Protein AF-A0A087V0R2-F1 (afdb_monomer_lite)

Secondary structure (DSSP, 8-state):
-----------GGGEEEEEEGGGS----SHHHHHHH--S-TTS-HHHHEEEEEE-SSSSS-EEEEEE----

Foldseek 3Di:
DDPPVDDDDDDPVQWDDKDAAPRFDQDPDPVVNVVLCAADPVDDQRRQKMWTWGHPDPPGIDIDIDGDHDD

pLDDT: mean 87.69, std 11.76, range [42.09, 98.19]

Radius of gyration: 14.37 Å; chains: 1; bounding box: 38×28×32 Å

Structure (mmCIF, N/CA/C/O backbone):
data_AF-A0A087V0R2-F1
#
_entry.id   AF-A0A087V0R2-F1
#
loop_
_atom_site.group_PDB
_atom_site.id
_atom_site.type_symbol
_atom_site.label_atom_id
_atom_site.label_alt_id
_atom_site.label_comp_id
_atom_site.label_asym_id
_atom_site.label_entity_id
_atom_site.label_seq_id
_atom_site.pdbx_PDB_ins_code
_atom_site.Cartn_x
_atom_site.Cartn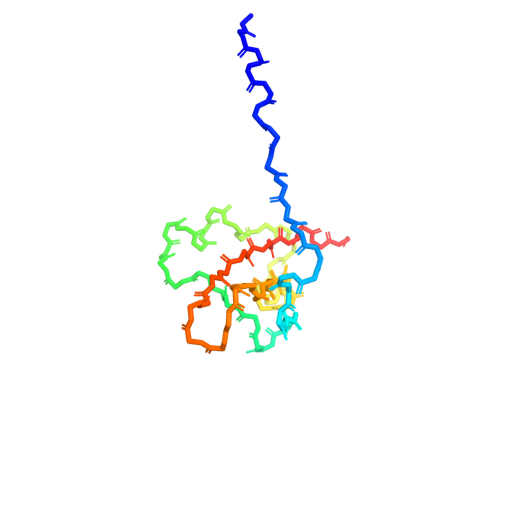_y
_atom_site.Cartn_z
_atom_site.occupancy
_atom_site.B_iso_or_equiv
_atom_site.auth_seq_id
_atom_site.auth_comp_id
_atom_site.auth_asym_id
_atom_site.auth_atom_id
_atom_site.pdbx_PDB_model_num
ATOM 1 N N . MET A 1 1 ? 23.508 19.779 10.320 1.00 42.09 1 MET A N 1
ATOM 2 C CA . MET A 1 1 ? 22.305 20.052 9.514 1.00 42.09 1 MET A CA 1
ATOM 3 C C . MET A 1 1 ? 21.227 19.139 10.040 1.00 42.09 1 MET A C 1
ATOM 5 O O . MET A 1 1 ? 21.444 17.933 10.078 1.00 42.09 1 MET A O 1
ATOM 9 N N . ASP A 1 2 ? 20.176 19.732 10.578 1.00 53.34 2 ASP A N 1
ATOM 10 C CA . ASP A 1 2 ? 19.168 19.105 11.425 1.00 53.34 2 ASP A CA 1
ATOM 11 C C . ASP A 1 2 ? 18.506 17.896 10.754 1.00 53.34 2 ASP A C 1
ATOM 13 O O . ASP A 1 2 ? 17.682 18.025 9.854 1.00 53.34 2 ASP A O 1
ATOM 17 N N . GLN A 1 3 ? 18.873 16.694 11.208 1.00 59.72 3 GLN A N 1
ATOM 18 C CA . GLN A 1 3 ? 18.074 15.494 10.986 1.00 59.72 3 GLN A CA 1
ATOM 19 C C . GLN A 1 3 ? 16.901 15.552 11.965 1.00 59.72 3 GLN A C 1
ATOM 21 O O . GLN A 1 3 ? 16.921 14.882 12.997 1.00 59.72 3 GLN A O 1
ATOM 26 N N . ASN A 1 4 ? 15.889 16.366 11.672 1.00 60.94 4 ASN A N 1
ATOM 27 C CA . ASN A 1 4 ? 14.578 16.157 12.272 1.00 60.94 4 ASN A CA 1
ATOM 28 C C . ASN A 1 4 ? 14.083 14.796 11.751 1.00 60.94 4 ASN A C 1
ATOM 30 O O . ASN A 1 4 ? 13.532 14.708 10.658 1.00 60.94 4 ASN A O 1
ATOM 34 N N . LYS A 1 5 ? 14.424 13.705 12.452 1.00 70.44 5 LYS A N 1
ATOM 35 C CA . LYS A 1 5 ? 14.025 12.340 12.086 1.00 70.44 5 LYS A CA 1
ATOM 36 C C . LYS A 1 5 ? 12.558 12.153 12.443 1.00 70.44 5 LYS A C 1
ATOM 38 O O . LYS A 1 5 ? 12.230 11.482 13.422 1.00 70.44 5 LYS A O 1
ATOM 43 N N . GLU A 1 6 ? 11.684 12.774 11.665 1.00 84.19 6 GLU A N 1
ATOM 44 C CA . GLU A 1 6 ? 10.263 12.461 11.714 1.00 84.19 6 GLU A CA 1
ATOM 45 C C . GLU A 1 6 ? 10.103 10.979 11.383 1.00 84.19 6 GLU A C 1
ATOM 47 O O . GLU A 1 6 ? 10.575 10.490 10.357 1.00 84.19 6 GLU A O 1
ATOM 52 N N . THR A 1 7 ? 9.537 10.241 12.334 1.00 88.12 7 THR A N 1
ATOM 53 C CA . THR A 1 7 ? 9.265 8.814 12.191 1.00 88.12 7 THR A CA 1
ATOM 54 C C . THR A 1 7 ? 7.767 8.657 12.038 1.00 88.12 7 THR A C 1
ATOM 56 O O . THR A 1 7 ? 7.008 9.015 12.939 1.00 88.12 7 THR A O 1
ATOM 59 N N . GLU A 1 8 ? 7.347 8.131 10.895 1.00 90.75 8 GLU A N 1
ATOM 60 C CA . GLU A 1 8 ? 5.954 7.783 10.650 1.00 90.75 8 GLU A CA 1
ATOM 61 C C . GLU A 1 8 ? 5.666 6.382 11.200 1.00 90.75 8 GLU A C 1
ATOM 63 O O . GLU A 1 8 ? 6.475 5.461 11.067 1.00 90.75 8 GLU A O 1
ATOM 68 N N . PHE A 1 9 ? 4.498 6.216 11.818 1.00 93.31 9 PHE A N 1
ATOM 69 C CA . PHE A 1 9 ? 4.048 4.947 12.381 1.00 93.31 9 PHE A CA 1
ATOM 70 C C . PHE A 1 9 ? 2.694 4.568 11.788 1.00 93.31 9 PHE A C 1
ATOM 72 O O . PHE A 1 9 ? 1.825 5.419 11.602 1.00 93.31 9 PHE A O 1
ATOM 79 N N . LEU A 1 10 ? 2.499 3.272 11.546 1.00 94.94 10 LEU A N 1
ATOM 80 C CA . LEU A 1 10 ? 1.214 2.700 11.164 1.00 94.94 10 LEU A CA 1
ATOM 81 C C . LEU A 1 10 ? 0.850 1.584 12.141 1.00 94.94 10 LEU A C 1
ATOM 83 O O . LEU A 1 10 ? 1.606 0.628 12.317 1.00 94.94 10 LEU A O 1
ATOM 87 N N . GLU A 1 11 ? -0.325 1.687 12.757 1.00 95.50 11 GLU A N 1
ATOM 88 C CA . GLU A 1 11 ? -0.850 0.622 13.604 1.00 95.50 11 GLU A CA 1
ATOM 89 C C . GLU A 1 11 ? -1.321 -0.555 12.741 1.00 95.50 11 GLU A C 1
ATOM 91 O O . GLU A 1 11 ? -2.175 -0.396 11.867 1.00 95.50 11 GLU A O 1
ATOM 96 N N . ILE A 1 12 ? -0.806 -1.758 13.001 1.00 96.38 12 ILE A N 1
ATOM 97 C CA . ILE A 1 12 ? -1.106 -2.950 12.189 1.00 96.38 12 ILE A CA 1
ATOM 98 C C . ILE A 1 12 ? -2.603 -3.305 12.231 1.00 96.38 12 ILE A C 1
ATOM 100 O O . ILE A 1 12 ? -3.157 -3.734 11.224 1.00 96.38 12 ILE A O 1
ATOM 104 N N . SER A 1 13 ? -3.285 -3.071 13.356 1.00 96.50 13 SER A N 1
ATOM 105 C CA . SER A 1 13 ? -4.729 -3.324 13.509 1.00 96.50 13 SER A CA 1
ATOM 106 C C . SER A 1 13 ? -5.600 -2.456 12.579 1.00 96.50 13 SER A C 1
ATOM 108 O O . SER A 1 13 ? -6.742 -2.812 12.266 1.00 96.50 13 SER A O 1
ATOM 110 N N . SER A 1 14 ? -5.061 -1.323 12.116 1.00 96.56 14 SER A N 1
ATOM 111 C CA . SER A 1 14 ? -5.730 -0.412 11.185 1.00 96.56 14 SER A CA 1
ATOM 112 C C . SER A 1 14 ? -5.600 -0.852 9.725 1.00 96.56 14 SER A C 1
ATOM 114 O O . SER A 1 14 ? -6.316 -0.339 8.864 1.00 96.56 14 SER A O 1
ATOM 116 N N . VAL A 1 15 ? -4.718 -1.813 9.426 1.00 97.88 15 VAL A N 1
ATOM 117 C CA . VAL A 1 15 ? -4.571 -2.377 8.081 1.00 97.88 15 VAL A CA 1
ATOM 118 C C . VAL A 1 15 ? -5.835 -3.156 7.720 1.00 97.88 15 VAL A C 1
ATOM 120 O O . VAL A 1 15 ? -6.397 -3.903 8.522 1.00 97.88 15 VAL A O 1
ATOM 123 N N . ARG A 1 16 ? -6.305 -2.953 6.491 1.00 97.75 16 ARG A N 1
ATOM 124 C CA . ARG A 1 16 ? -7.502 -3.590 5.931 1.00 97.75 16 ARG A CA 1
ATOM 125 C C . ARG A 1 16 ? -7.166 -4.546 4.792 1.00 97.75 16 ARG A C 1
ATOM 127 O O . ARG A 1 16 ? -7.874 -5.529 4.619 1.00 97.75 16 ARG A O 1
ATOM 134 N N . ASP A 1 17 ? -6.112 -4.261 4.029 1.00 98.00 17 ASP A N 1
ATOM 135 C CA . ASP A 1 17 ? -5.683 -5.064 2.879 1.00 98.00 17 ASP A CA 1
ATOM 136 C C . ASP A 1 17 ? -4.229 -4.723 2.484 1.00 98.00 17 ASP A C 1
ATOM 138 O O . ASP A 1 17 ? -3.751 -3.617 2.751 1.00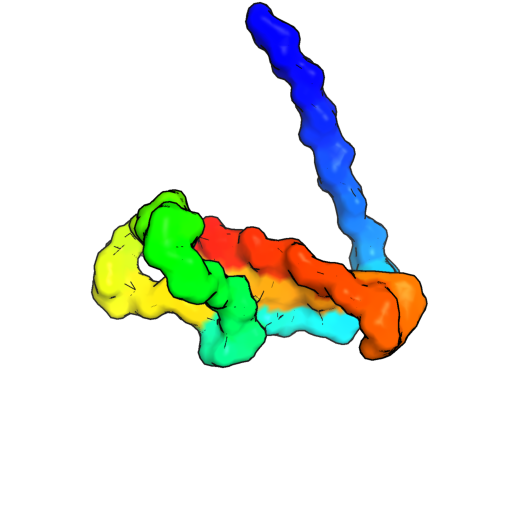 98.00 17 ASP A O 1
ATOM 142 N N . ILE A 1 18 ? -3.532 -5.654 1.828 1.00 97.31 18 ILE A N 1
ATOM 143 C CA . ILE A 1 18 ? -2.182 -5.470 1.271 1.00 97.31 18 ILE A CA 1
ATOM 144 C C . ILE A 1 18 ? -2.188 -5.971 -0.171 1.00 97.31 18 ILE A C 1
ATOM 146 O O . ILE A 1 18 ? -2.456 -7.142 -0.431 1.00 97.31 18 ILE A O 1
ATOM 150 N N . ARG A 1 19 ? -1.860 -5.092 -1.120 1.00 97.38 19 ARG A N 1
ATOM 151 C CA . ARG A 1 19 ? -1.975 -5.377 -2.556 1.00 97.38 19 ARG A CA 1
ATOM 152 C C . ARG A 1 19 ? -0.623 -5.355 -3.246 1.00 97.38 19 ARG A C 1
ATOM 154 O O . ARG A 1 19 ? 0.191 -4.470 -2.991 1.00 97.38 19 ARG A O 1
ATOM 161 N N . THR A 1 20 ? -0.428 -6.297 -4.162 1.00 94.25 20 THR A N 1
ATOM 162 C CA . THR A 1 20 ? 0.787 -6.455 -4.972 1.00 94.25 20 THR A CA 1
ATOM 163 C C . THR A 1 20 ? 0.434 -6.739 -6.434 1.00 94.25 20 THR A C 1
ATOM 165 O O . THR A 1 20 ? -0.725 -7.032 -6.769 1.00 94.25 20 THR A O 1
ATOM 168 N N . GLY A 1 21 ? 1.427 -6.642 -7.322 1.00 91.81 21 GLY A N 1
ATOM 169 C CA . GLY A 1 21 ? 1.266 -6.943 -8.743 1.00 91.81 21 GLY A CA 1
ATOM 170 C C . GLY A 1 21 ? 0.177 -6.079 -9.376 1.00 91.81 21 GLY A C 1
ATOM 171 O O . GLY A 1 21 ? 0.049 -4.892 -9.083 1.00 91.81 21 GLY A O 1
ATOM 172 N N . ARG A 1 22 ? -0.686 -6.691 -10.193 1.00 92.88 22 ARG A N 1
ATOM 173 C CA . ARG A 1 22 ? -1.774 -5.985 -10.899 1.00 92.88 22 ARG A CA 1
ATOM 174 C C . ARG A 1 22 ? -2.776 -5.249 -9.997 1.00 92.88 22 ARG A C 1
ATOM 176 O O . ARG A 1 22 ? -3.552 -4.443 -10.497 1.00 92.88 22 ARG A O 1
ATOM 183 N N . TYR A 1 23 ? -2.820 -5.572 -8.703 1.00 95.12 23 TYR A N 1
ATOM 184 C CA . TYR A 1 23 ? -3.724 -4.944 -7.735 1.00 95.12 23 TYR A CA 1
ATOM 185 C C . TYR A 1 23 ? -3.071 -3.790 -6.972 1.00 95.12 23 TYR A C 1
ATOM 187 O O . TYR A 1 23 ? -3.763 -3.062 -6.254 1.00 95.12 23 TYR A O 1
ATOM 195 N N . ALA A 1 24 ? -1.756 -3.622 -7.108 1.00 94.69 24 ALA A N 1
ATOM 196 C CA . ALA A 1 24 ? -1.041 -2.501 -6.534 1.00 94.69 24 ALA A CA 1
ATOM 197 C C . ALA A 1 24 ? -1.450 -1.190 -7.218 1.00 94.69 24 ALA A C 1
ATOM 199 O O . ALA A 1 24 ? -1.757 -1.130 -8.412 1.00 94.69 24 ALA A O 1
ATOM 200 N N . ARG A 1 25 ? -1.457 -0.105 -6.449 1.00 93.81 25 ARG A N 1
ATOM 201 C CA . ARG A 1 25 ? -1.796 1.230 -6.932 1.00 93.81 25 ARG A CA 1
ATOM 202 C C . ARG A 1 25 ? -0.531 1.930 -7.424 1.00 93.81 25 ARG A C 1
ATOM 204 O O . ARG A 1 25 ? 0.130 2.652 -6.686 1.00 93.81 25 ARG A O 1
ATOM 211 N N . VAL A 1 26 ? -0.231 1.730 -8.702 1.00 91.19 26 VAL A N 1
ATOM 212 C CA . VAL A 1 26 ? 0.900 2.369 -9.387 1.00 91.19 26 VAL A CA 1
ATOM 213 C C . VAL A 1 26 ? 0.615 3.861 -9.662 1.00 91.19 26 VAL A C 1
ATOM 215 O O . VAL A 1 26 ? -0.521 4.210 -10.016 1.00 91.19 26 VAL A O 1
ATOM 218 N N . PRO A 1 27 ? 1.606 4.766 -9.523 1.00 89.50 27 PRO A N 1
ATOM 219 C CA . PRO A 1 27 ? 1.453 6.175 -9.886 1.00 89.50 27 PRO A CA 1
ATOM 220 C C . PRO A 1 27 ? 1.086 6.367 -11.362 1.00 89.50 27 PRO A C 1
ATOM 222 O O . PRO A 1 27 ? 1.735 5.827 -12.255 1.00 89.50 27 PRO A O 1
ATOM 225 N N . ARG A 1 28 ? 0.049 7.171 -11.626 1.00 86.94 28 ARG A N 1
ATOM 226 C CA . ARG A 1 28 ? -0.420 7.467 -12.995 1.00 86.94 28 ARG A CA 1
ATOM 227 C C . ARG A 1 28 ? 0.269 8.675 -13.625 1.00 86.94 28 ARG A C 1
ATOM 229 O O . ARG A 1 28 ? 0.363 8.756 -14.844 1.00 86.94 28 ARG A O 1
ATOM 236 N N . GLU A 1 29 ? 0.695 9.630 -12.804 1.00 88.88 29 GLU A N 1
ATOM 237 C CA . GLU A 1 29 ? 1.329 10.859 -13.273 1.00 88.88 29 GLU A CA 1
ATOM 238 C C . GLU A 1 29 ? 2.758 10.580 -13.747 1.00 88.88 29 GLU A C 1
ATOM 240 O O . GLU A 1 29 ? 3.528 9.961 -13.017 1.00 88.88 29 GLU A O 1
ATOM 245 N N . GLY A 1 30 ? 3.120 11.074 -14.937 1.00 85.62 30 GLY A N 1
ATOM 246 C CA . GLY A 1 30 ? 4.416 10.807 -15.570 1.00 85.62 30 GLY A CA 1
ATOM 247 C C . GLY A 1 30 ? 5.611 11.144 -14.680 1.00 85.62 30 GLY A C 1
ATOM 248 O O . GLY A 1 30 ? 6.428 10.277 -14.420 1.00 85.62 30 GLY A O 1
ATOM 249 N N . LYS A 1 31 ? 5.663 12.351 -14.103 1.00 87.56 31 LYS A N 1
ATOM 250 C CA . LYS A 1 31 ? 6.802 12.771 -13.264 1.00 87.56 31 LYS A CA 1
ATOM 251 C C . LYS A 1 31 ? 6.998 11.884 -12.035 1.00 87.56 31 LYS A C 1
ATOM 253 O O . LYS A 1 31 ? 8.119 11.484 -11.733 1.00 87.56 31 LYS A O 1
ATOM 258 N N . LEU A 1 32 ? 5.908 11.575 -11.330 1.00 86.00 32 LEU A N 1
ATOM 259 C CA . LEU A 1 32 ? 5.961 10.716 -10.150 1.00 86.00 32 LEU A CA 1
ATOM 260 C C . LEU A 1 32 ? 6.306 9.280 -10.548 1.00 86.00 32 LEU A C 1
ATOM 262 O O . LEU A 1 32 ? 7.163 8.664 -9.921 1.00 86.00 32 LEU A O 1
ATOM 266 N N . ARG A 1 33 ? 5.702 8.771 -11.625 1.00 87.69 33 ARG A N 1
ATOM 267 C CA . ARG A 1 33 ? 6.014 7.456 -12.186 1.00 87.69 33 ARG A CA 1
ATOM 268 C C . ARG A 1 33 ? 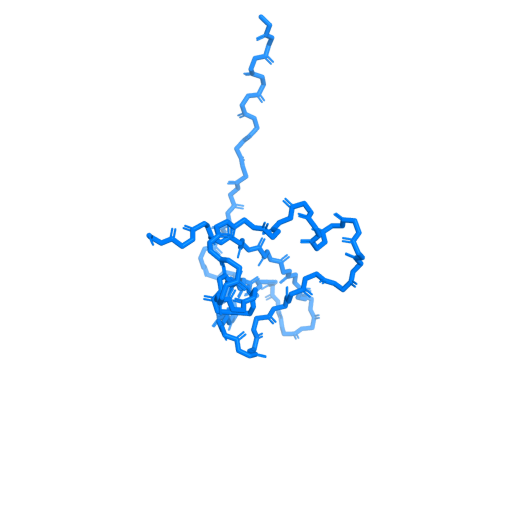7.490 7.341 -12.553 1.00 87.69 33 ARG A C 1
ATOM 270 O O . ARG A 1 33 ? 8.115 6.357 -12.175 1.00 87.69 33 ARG A O 1
ATOM 277 N N . ASP A 1 34 ? 8.049 8.337 -13.224 1.00 85.94 34 ASP A N 1
ATOM 278 C CA . ASP A 1 34 ? 9.455 8.358 -13.624 1.00 85.94 34 ASP A CA 1
ATOM 279 C C . ASP A 1 34 ? 10.370 8.405 -12.394 1.00 85.94 34 ASP A C 1
ATOM 281 O O . ASP A 1 34 ? 11.363 7.685 -12.341 1.00 85.94 34 ASP A O 1
ATOM 285 N N . SER A 1 35 ? 9.996 9.165 -11.357 1.00 85.31 35 SER A N 1
ATOM 286 C CA . SER A 1 35 ? 10.773 9.241 -10.111 1.00 85.31 35 SER A CA 1
ATOM 287 C C . SER A 1 35 ? 10.821 7.931 -9.318 1.00 85.31 35 SER A C 1
ATOM 289 O O . SER A 1 35 ? 11.796 7.694 -8.611 1.00 85.31 35 SER A O 1
ATOM 291 N N . VAL A 1 36 ? 9.799 7.075 -9.438 1.00 85.38 36 VAL A N 1
ATOM 292 C CA . VAL A 1 36 ? 9.736 5.777 -8.738 1.00 85.38 36 VAL A CA 1
ATOM 293 C C . VAL A 1 36 ? 10.066 4.587 -9.640 1.00 85.38 36 VAL A C 1
ATOM 295 O O . VAL A 1 36 ? 10.131 3.454 -9.164 1.00 85.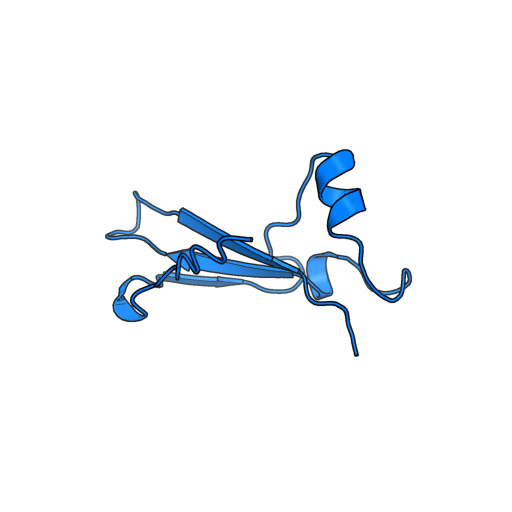38 36 VAL A O 1
ATOM 298 N N . SER A 1 37 ? 10.278 4.825 -10.938 1.00 81.25 37 SER A N 1
ATOM 299 C CA . SER A 1 37 ? 10.705 3.808 -11.901 1.00 81.25 37 SER A CA 1
ATOM 300 C C . SER A 1 37 ? 12.181 3.494 -11.676 1.00 81.25 37 SER A C 1
ATOM 302 O O . SER A 1 37 ? 13.065 3.969 -12.384 1.00 81.25 37 SER A O 1
ATOM 304 N N . MET A 1 38 ? 12.443 2.708 -10.635 1.00 76.12 38 MET A N 1
ATOM 305 C CA . MET A 1 38 ? 13.776 2.295 -10.214 1.00 76.12 38 MET A CA 1
ATOM 306 C C . MET A 1 38 ? 14.023 0.810 -10.533 1.00 76.12 38 MET A C 1
ATOM 308 O O . MET A 1 38 ? 13.106 -0.019 -10.553 1.00 76.12 38 MET A O 1
ATOM 312 N N . GLY A 1 39 ? 15.290 0.460 -10.768 1.00 74.81 39 GLY A N 1
ATOM 313 C CA . GLY A 1 39 ? 15.720 -0.911 -11.059 1.00 74.81 39 GLY A CA 1
ATOM 314 C C . GLY A 1 39 ? 15.546 -1.335 -12.528 1.00 74.81 39 GLY A C 1
ATOM 315 O O . GLY A 1 39 ? 15.357 -0.484 -13.398 1.00 74.81 39 GLY A O 1
ATOM 316 N N . PRO A 1 40 ? 15.625 -2.647 -12.818 1.00 76.81 40 PRO A N 1
ATOM 317 C CA . PRO A 1 40 ? 15.602 -3.181 -14.183 1.00 76.81 40 PRO A CA 1
ATOM 318 C C . PRO A 1 40 ? 14.326 -2.795 -14.953 1.00 76.81 40 PRO A C 1
ATOM 320 O O . PRO A 1 40 ? 13.224 -2.951 -14.427 1.00 76.81 40 PRO A O 1
ATOM 323 N N . GLN A 1 41 ? 14.453 -2.250 -16.169 1.00 81.06 41 GLN A N 1
ATOM 324 C CA . GLN A 1 41 ? 13.309 -1.731 -16.945 1.00 81.06 41 GLN A CA 1
ATOM 325 C C . GLN A 1 41 ? 12.416 -2.820 -17.562 1.00 81.06 41 GLN A C 1
ATOM 327 O O . GLN A 1 41 ? 11.324 -2.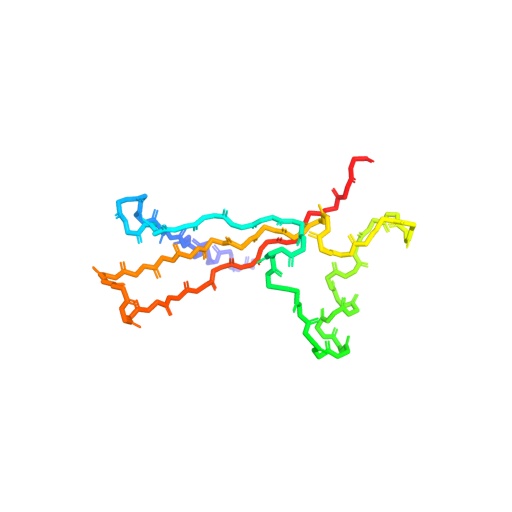523 -18.038 1.00 81.06 41 GLN A O 1
ATOM 332 N N . ASP A 1 42 ? 12.872 -4.067 -17.548 1.00 84.62 42 ASP A N 1
ATOM 333 C CA . ASP A 1 42 ? 12.150 -5.255 -18.003 1.00 84.62 42 ASP A CA 1
ATOM 334 C C . ASP A 1 42 ? 11.057 -5.706 -17.025 1.00 84.62 42 ASP A C 1
ATOM 336 O O . ASP A 1 42 ? 10.102 -6.358 -17.439 1.00 84.62 42 ASP A O 1
ATOM 340 N N . ILE A 1 43 ? 11.159 -5.325 -15.748 1.00 84.50 43 ILE A N 1
ATOM 341 C CA . ILE A 1 43 ? 10.165 -5.667 -14.727 1.00 84.50 43 ILE A CA 1
ATOM 342 C C . ILE A 1 43 ? 9.134 -4.528 -14.593 1.00 84.50 43 ILE A C 1
ATOM 344 O O . ILE A 1 43 ? 9.523 -3.405 -14.225 1.00 84.50 43 ILE A O 1
ATOM 348 N N . PRO A 1 44 ? 7.831 -4.806 -14.811 1.00 87.94 44 PRO A N 1
ATOM 349 C CA . PRO A 1 44 ? 6.756 -3.827 -14.663 1.00 87.94 44 PRO A CA 1
ATOM 350 C C . PRO A 1 44 ? 6.712 -3.194 -13.267 1.00 87.94 44 PRO A C 1
ATOM 352 O O . PRO A 1 44 ? 7.031 -3.824 -12.257 1.00 87.94 44 PRO A O 1
ATOM 355 N N . LEU A 1 45 ? 6.277 -1.934 -13.190 1.00 87.81 45 LEU A N 1
ATOM 356 C CA . LEU A 1 45 ? 6.226 -1.198 -11.922 1.00 87.81 45 LEU A CA 1
ATOM 357 C C . LEU A 1 45 ? 5.188 -1.795 -10.960 1.00 87.81 45 LEU A C 1
ATOM 359 O O . LEU A 1 45 ? 5.374 -1.758 -9.746 1.00 87.81 45 LEU A O 1
ATOM 363 N N . GLU A 1 46 ? 4.134 -2.408 -11.492 1.00 89.44 46 GLU A N 1
ATOM 364 C CA . GLU A 1 46 ? 3.113 -3.157 -10.759 1.00 89.44 46 GLU A CA 1
ATOM 365 C C . GLU A 1 46 ? 3.729 -4.286 -9.923 1.00 89.44 46 GLU A C 1
ATOM 367 O O . GLU A 1 46 ? 3.347 -4.492 -8.773 1.00 89.44 46 GLU A O 1
ATOM 372 N N . GLU A 1 47 ? 4.720 -4.994 -10.469 1.00 89.38 47 GLU A N 1
ATOM 373 C CA . GLU A 1 47 ? 5.404 -6.098 -9.782 1.00 89.38 47 GLU A CA 1
ATOM 374 C C . GLU A 1 47 ? 6.367 -5.614 -8.695 1.00 89.38 47 GLU A C 1
ATOM 376 O O . GLU A 1 47 ? 6.737 -6.368 -7.797 1.00 89.38 47 GLU A O 1
ATOM 381 N N . LYS A 1 48 ? 6.729 -4.332 -8.743 1.00 89.69 48 LYS A N 1
ATOM 382 C CA . LYS A 1 48 ? 7.600 -3.667 -7.771 1.00 89.69 48 LYS A CA 1
ATOM 383 C C . LYS A 1 48 ? 6.833 -2.848 -6.742 1.00 89.69 48 LYS A C 1
ATOM 385 O O . LYS A 1 48 ? 7.450 -2.311 -5.824 1.00 89.69 48 LYS A O 1
ATOM 390 N N . THR A 1 49 ? 5.517 -2.713 -6.898 1.00 92.56 49 THR A N 1
ATOM 391 C CA . THR A 1 49 ? 4.698 -1.856 -6.042 1.00 92.56 49 THR A CA 1
ATOM 392 C C . THR A 1 49 ? 3.939 -2.687 -5.013 1.00 92.56 49 THR A C 1
ATOM 394 O O . THR A 1 49 ? 3.261 -3.660 -5.347 1.00 92.56 49 THR A O 1
ATOM 397 N N . VAL A 1 50 ? 4.007 -2.263 -3.753 1.00 95.12 50 VAL A N 1
ATOM 398 C CA . VAL A 1 50 ? 3.173 -2.761 -2.656 1.00 95.12 50 VAL A CA 1
ATOM 399 C C . VAL A 1 50 ? 2.293 -1.623 -2.166 1.00 95.12 50 VAL A C 1
ATOM 401 O O . VAL A 1 50 ? 2.787 -0.555 -1.804 1.00 95.12 50 VAL A O 1
ATOM 404 N N . THR A 1 51 ? 0.985 -1.853 -2.123 1.00 97.00 51 THR A N 1
ATOM 405 C CA . THR A 1 51 ? 0.020 -0.892 -1.589 1.00 97.00 51 THR A CA 1
ATOM 406 C C . THR A 1 51 ? -0.547 -1.403 -0.276 1.00 97.00 51 THR A C 1
ATOM 408 O O . THR A 1 51 ? -1.212 -2.438 -0.242 1.00 97.00 51 THR A O 1
ATOM 411 N N . VAL A 1 52 ? -0.325 -0.650 0.797 1.00 97.94 52 VAL A N 1
ATOM 412 C CA . VAL A 1 52 ? -0.931 -0.888 2.108 1.00 97.94 52 VAL A CA 1
ATOM 413 C C . VAL A 1 52 ? -2.218 -0.091 2.200 1.00 97.94 52 VAL A C 1
ATOM 415 O O . VAL A 1 52 ? -2.200 1.133 2.075 1.00 97.94 52 VAL A O 1
ATOM 418 N N . VAL A 1 53 ? -3.327 -0.785 2.423 1.00 98.12 53 VAL A N 1
ATOM 419 C CA . VAL A 1 53 ? -4.653 -0.200 2.600 1.00 98.12 53 VAL A CA 1
ATOM 420 C C . VAL A 1 53 ? -4.959 -0.178 4.090 1.00 98.12 53 VAL A C 1
ATOM 422 O O . VAL A 1 53 ? -4.969 -1.230 4.730 1.00 98.12 53 VAL A O 1
ATOM 425 N N . TYR A 1 54 ? -5.205 0.998 4.658 1.00 98.19 54 TYR A N 1
ATOM 426 C CA . TYR A 1 54 ? -5.419 1.155 6.098 1.00 98.19 54 TYR A CA 1
ATOM 427 C C . TYR A 1 54 ? -6.473 2.219 6.398 1.00 98.19 54 TYR A C 1
ATOM 429 O O . TYR A 1 54 ? -6.698 3.120 5.594 1.00 98.19 54 TYR A O 1
ATOM 437 N N . GLY A 1 55 ? -7.133 2.123 7.546 1.00 97.31 55 GLY A N 1
ATOM 438 C CA . GLY A 1 55 ? -8.164 3.077 7.941 1.00 97.31 55 GLY A CA 1
ATOM 439 C C . GLY A 1 55 ? -8.991 2.607 9.137 1.00 97.31 55 GLY A C 1
ATOM 440 O O . GLY A 1 55 ? -9.015 1.410 9.433 1.00 97.31 55 GLY A O 1
ATOM 441 N N . PRO A 1 56 ? -9.686 3.520 9.838 1.00 95.81 56 PRO A N 1
ATOM 442 C CA . PRO A 1 56 ? -10.520 3.164 10.986 1.00 95.81 56 PRO A CA 1
ATOM 443 C C . PRO A 1 56 ? -11.692 2.245 10.607 1.00 95.81 56 PRO A C 1
ATOM 445 O O . PRO A 1 56 ? -12.074 1.384 11.395 1.00 95.81 56 PRO A O 1
ATOM 448 N N . ASP A 1 57 ? -12.203 2.332 9.379 1.00 93.19 57 ASP A N 1
ATOM 449 C CA . ASP A 1 57 ? -13.334 1.542 8.881 1.00 93.19 57 ASP A CA 1
ATOM 450 C C . ASP A 1 57 ? -13.204 1.260 7.366 1.00 93.19 57 ASP A C 1
ATOM 452 O O . ASP A 1 57 ? -12.167 1.534 6.762 1.00 93.19 57 ASP A O 1
ATOM 456 N N . LEU A 1 58 ? -14.224 0.641 6.758 1.00 91.31 58 LEU A N 1
ATOM 457 C CA . LEU A 1 58 ? -14.221 0.255 5.337 1.00 91.31 58 LEU A CA 1
ATOM 458 C C . LEU A 1 58 ? -14.552 1.409 4.372 1.00 91.31 58 LEU A C 1
ATOM 460 O O . LEU A 1 58 ? -14.484 1.222 3.159 1.00 91.31 58 LEU A O 1
ATOM 464 N N . VAL A 1 59 ? -14.926 2.580 4.888 1.00 96.06 59 VAL A N 1
ATOM 465 C CA . VAL A 1 59 ? -15.244 3.781 4.105 1.00 96.06 59 VAL A CA 1
ATOM 466 C C . VAL A 1 59 ? -14.062 4.750 4.130 1.00 96.06 59 VAL A C 1
ATOM 468 O O . VAL A 1 59 ? -13.620 5.226 3.085 1.00 96.06 59 VAL A O 1
ATOM 471 N N . ASN A 1 60 ? -13.509 5.006 5.314 1.00 96.25 60 ASN A N 1
ATOM 472 C CA . ASN A 1 60 ? -12.405 5.930 5.546 1.00 96.25 60 ASN A CA 1
ATOM 473 C C . ASN A 1 60 ? -11.056 5.237 5.327 1.00 96.25 60 ASN A C 1
ATOM 475 O O . ASN A 1 60 ? -10.355 4.893 6.276 1.00 96.25 60 ASN A O 1
ATOM 479 N N . ILE A 1 61 ? -10.699 5.018 4.063 1.00 96.81 61 ILE A N 1
ATOM 480 C CA . ILE A 1 61 ? -9.504 4.263 3.675 1.00 96.81 61 ILE A CA 1
ATOM 481 C C . ILE A 1 61 ? -8.409 5.181 3.118 1.00 96.81 61 ILE A C 1
ATOM 483 O O . ILE A 1 61 ? -8.646 6.004 2.235 1.00 96.81 61 ILE A O 1
ATOM 487 N N . ASN A 1 62 ? -7.181 4.949 3.574 1.00 96.94 62 ASN A N 1
ATOM 488 C CA . ASN A 1 62 ? -5.945 5.549 3.091 1.00 96.94 62 ASN A CA 1
ATOM 489 C C . ASN A 1 62 ? -5.013 4.496 2.477 1.00 96.94 62 ASN A C 1
ATOM 491 O O . ASN A 1 62 ? -5.211 3.285 2.621 1.00 96.94 62 ASN A O 1
ATOM 495 N N . PHE A 1 63 ? -3.993 4.977 1.762 1.00 97.00 63 PHE A N 1
ATOM 496 C CA . PHE A 1 63 ? -3.072 4.133 1.007 1.00 97.00 63 PHE A CA 1
ATOM 497 C C . PHE A 1 63 ? -1.630 4.590 1.188 1.00 97.00 63 PHE A C 1
ATOM 499 O O . PHE A 1 63 ? -1.298 5.713 0.811 1.00 97.00 63 PHE A O 1
ATOM 506 N N . PHE A 1 64 ? -0.765 3.688 1.642 1.00 96.12 64 PHE A N 1
ATOM 507 C CA . PHE A 1 64 ? 0.675 3.833 1.439 1.00 96.12 64 PHE A CA 1
ATOM 508 C C . PHE A 1 64 ? 1.099 3.020 0.224 1.00 96.12 64 PHE A C 1
ATOM 510 O O . PHE A 1 64 ? 0.661 1.883 0.059 1.00 96.12 64 PHE A O 1
ATOM 517 N N . ASN A 1 65 ? 1.941 3.600 -0.629 1.00 94.25 65 ASN A N 1
ATOM 518 C CA . ASN A 1 65 ? 2.464 2.931 -1.816 1.00 94.25 65 ASN A CA 1
ATOM 519 C C . ASN A 1 65 ? 3.982 2.897 -1.726 1.00 94.25 65 ASN A C 1
ATOM 521 O O . ASN A 1 65 ? 4.627 3.942 -1.697 1.00 94.25 65 ASN A O 1
ATOM 525 N N . PHE A 1 66 ? 4.532 1.693 -1.698 1.00 92.69 66 PHE A N 1
ATOM 526 C CA . PHE A 1 66 ? 5.962 1.445 -1.657 1.00 92.69 66 PHE A CA 1
ATOM 527 C C . PHE A 1 66 ? 6.393 0.883 -3.003 1.00 92.69 66 PHE A C 1
ATOM 529 O O . PHE A 1 66 ? 5.783 -0.064 -3.492 1.00 92.69 66 PHE A O 1
ATOM 536 N N . CYS A 1 67 ? 7.433 1.462 -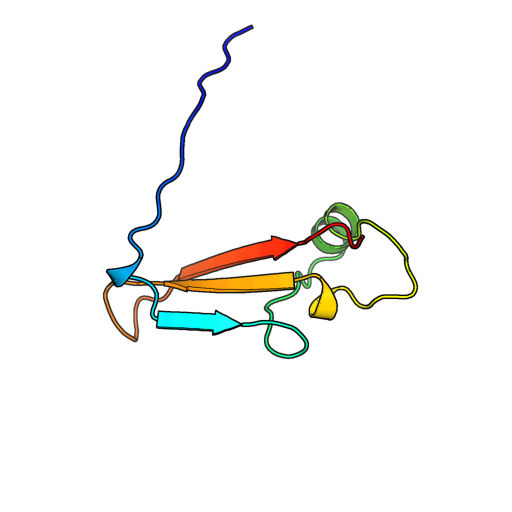3.598 1.00 90.50 67 CYS A N 1
ATOM 537 C CA . CYS A 1 67 ? 8.061 0.939 -4.808 1.00 90.50 67 CYS A CA 1
ATOM 538 C C . CYS A 1 67 ? 9.432 0.375 -4.435 1.00 90.50 67 CYS A C 1
ATOM 540 O O . CYS A 1 67 ? 10.273 1.092 -3.891 1.00 90.50 67 CYS A O 1
ATOM 542 N N . CYS A 1 68 ? 9.651 -0.908 -4.700 1.00 82.19 68 CYS A N 1
ATOM 543 C CA . CYS A 1 68 ? 10.913 -1.575 -4.423 1.00 82.19 68 CYS A CA 1
ATOM 544 C C . CYS A 1 68 ? 11.837 -1.509 -5.640 1.00 82.19 68 CYS A C 1
ATOM 546 O O . CYS A 1 68 ? 11.434 -1.768 -6.774 1.00 82.19 68 CYS A O 1
ATOM 548 N N . ILE A 1 69 ? 13.112 -1.232 -5.388 1.00 73.38 69 ILE A N 1
ATOM 549 C CA . ILE A 1 69 ? 14.172 -1.468 -6.363 1.00 73.38 69 ILE A CA 1
ATOM 550 C C . ILE A 1 69 ? 14.373 -2.988 -6.353 1.00 73.38 69 ILE A C 1
ATOM 552 O O . ILE A 1 69 ? 14.743 -3.540 -5.318 1.00 73.38 69 ILE A O 1
ATOM 556 N N . GLY A 1 70 ? 13.995 -3.674 -7.436 1.00 65.75 70 GLY A N 1
ATOM 557 C CA . GLY A 1 70 ? 14.140 -5.132 -7.551 1.00 65.75 70 GLY A CA 1
ATOM 558 C C . GLY A 1 70 ? 15.565 -5.604 -7.223 1.00 65.75 70 GLY A C 1
ATOM 559 O O . GLY A 1 70 ? 16.502 -4.806 -7.261 1.00 65.75 70 GLY A O 1
ATOM 560 N N . ARG A 1 71 ? 15.709 -6.882 -6.858 1.00 54.22 71 ARG A N 1
ATOM 561 C CA . ARG A 1 71 ? 17.005 -7.481 -6.502 1.00 54.22 71 ARG A CA 1
ATOM 562 C C . ARG A 1 71 ? 17.958 -7.571 -7.687 1.00 54.22 71 ARG A C 1
ATOM 564 O O . ARG A 1 71 ? 17.459 -7.821 -8.805 1.00 54.22 71 ARG A O 1
#

Sequence (71 aa):
MDQNKETEFLEISSVRDIRTGRYARVPREGKLRDSVSMGPQDIPLEEKTVTVVYGPDLVNINFFNFCCIGR

Organism: Stegodyphus mimosarum (NCBI:txid407821)

InterPro domains:
  IPR037862 PLC-beta, PH domain [PF17787] (2-69)
  IPR037862 PLC-beta, PH domain [cd13361] (1-68)